Protein AF-A0A7S2HVQ2-F1 (afdb_monomer)

Radius of gyration: 24.19 Å; Cα contacts (8 Å, |Δi|>4): 96; chains: 1; bounding box: 42×34×80 Å

Solvent-accessible surface area (backbone atoms only — not comparable to full-atom values): 7844 Å² total; per-residue (Å²): 136,76,71,65,57,38,35,75,54,18,58,57,19,30,43,72,39,83,90,78,50,42,75,41,80,79,31,98,73,52,48,56,69,69,35,4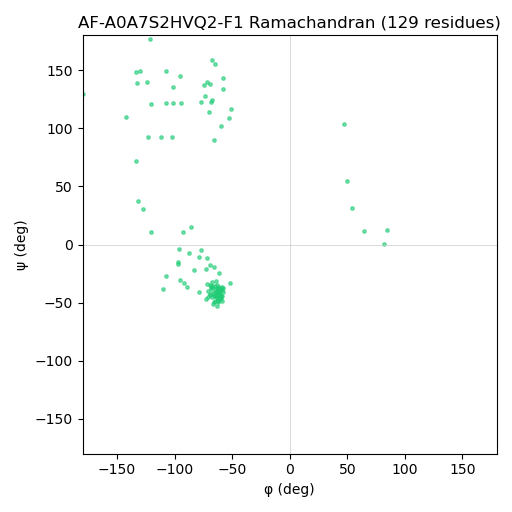7,53,50,24,31,71,68,37,94,78,67,82,55,78,92,72,54,76,74,52,46,58,43,38,52,51,49,50,48,64,31,35,66,79,44,86,63,41,72,73,78,84,86,74,77,94,69,94,67,91,68,88,81,53,67,65,59,55,34,50,53,51,53,49,52,53,50,52,51,54,50,49,54,49,52,52,51,52,52,51,52,52,53,51,52,54,52,50,53,53,53,48,67,74,76,107

Mean predicted aligned error: 10.67 Å

Nearest PDB structures (foldseek):
  1fxr-assembly1_B  TM=9.123E-01  e=2.300E-03  Desulfocurvibacter africanus
  1dax-assembly1_A  TM=8.548E-01  e=2.030E-03  Desulfocurvibacter africanus
  1dfd-assembly1_A  TM=8.437E-01  e=2.773E-03  Desulfocurvibacter africanus

Sequence (131 aa):
VACRYCFDAAPKAFCIDIDSGRARVYAQWGNSEEDLDWAATACPVDCIHWVSREELQLLEHVTAVYSFDNNGQMPMSMFAGFASTGVLNPFELAMDFKTALHNRKKLRKHEAESRMMQLLNRFEARIAEIF

Organism: NCBI:txid1333877

Foldseek 3Di:
DLDCVLCVLQVQQWDQDPVVSHIDGPDNPRDDPVSNVVSQVPPPVNPDDDDDPVLVVLLCVQCCVQCPVPVGAGDDDPDDDDDDPDRDDSNVSSVVVVVVVVVVVVVVVVVVVVVVVVVVVVVVVVVVVVD

Structure (mmCIF, N/CA/C/O backbone):
data_AF-A0A7S2HVQ2-F1
#
_entry.id   AF-A0A7S2HVQ2-F1
#
loop_
_atom_site.group_PDB
_atom_site.id
_atom_site.type_symbol
_atom_site.label_atom_id
_atom_site.label_alt_id
_atom_site.label_comp_id
_atom_site.label_asym_id
_atom_site.label_entity_id
_atom_site.label_seq_id
_atom_site.pdbx_PDB_ins_code
_atom_site.Cartn_x
_atom_site.Cartn_y
_atom_site.Cartn_z
_atom_site.occupancy
_atom_site.B_iso_or_equiv
_atom_site.auth_seq_id
_atom_site.auth_comp_id
_atom_site.aut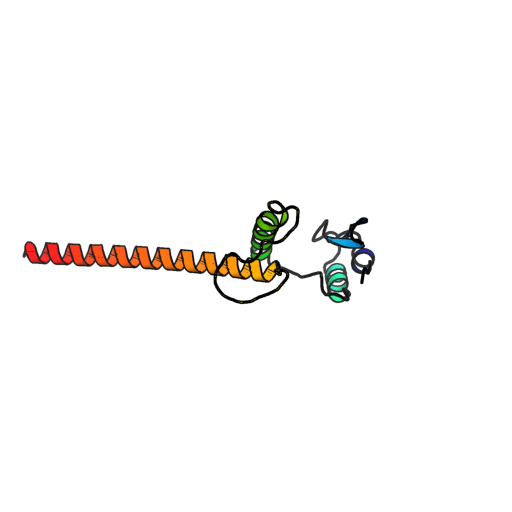h_asym_id
_atom_site.auth_atom_id
_atom_site.pdbx_PDB_model_num
ATOM 1 N N . VAL A 1 1 ? 6.690 12.909 -16.397 1.00 56.38 1 VAL A N 1
ATOM 2 C CA . VAL A 1 1 ? 7.702 12.123 -17.140 1.00 56.38 1 VAL A CA 1
ATOM 3 C C . VAL A 1 1 ? 7.172 10.706 -17.268 1.00 56.38 1 VAL A C 1
ATOM 5 O O . VAL A 1 1 ? 6.888 10.110 -16.241 1.00 56.38 1 VAL A O 1
ATOM 8 N N . ALA A 1 2 ? 6.956 10.205 -18.485 1.00 61.47 2 ALA A N 1
ATOM 9 C CA . ALA A 1 2 ? 6.588 8.808 -18.723 1.00 61.47 2 ALA A CA 1
ATOM 10 C C . ALA A 1 2 ? 7.841 8.071 -19.214 1.00 61.47 2 ALA A C 1
ATOM 12 O O . ALA A 1 2 ? 8.176 8.127 -20.395 1.00 61.47 2 ALA A O 1
ATOM 13 N N . CYS A 1 3 ? 8.594 7.470 -18.294 1.00 72.50 3 CYS A N 1
ATOM 14 C CA . CYS A 1 3 ? 9.773 6.674 -18.624 1.00 72.50 3 CYS A CA 1
ATOM 15 C C . CYS A 1 3 ? 9.416 5.183 -18.562 1.00 72.50 3 CYS A C 1
ATOM 17 O O . CYS A 1 3 ? 8.768 4.732 -17.620 1.00 72.50 3 CYS A 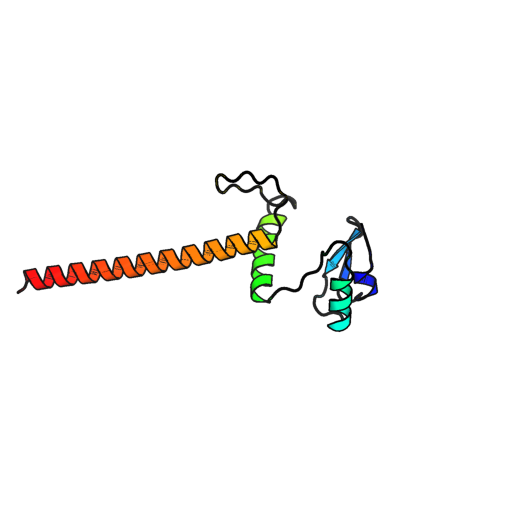O 1
ATOM 19 N N . ARG A 1 4 ? 9.852 4.405 -19.555 1.00 84.44 4 ARG A N 1
ATOM 20 C CA . ARG A 1 4 ? 9.576 2.959 -19.659 1.00 84.44 4 ARG A CA 1
ATOM 21 C C . ARG A 1 4 ? 10.669 2.095 -19.023 1.00 84.44 4 ARG A C 1
ATOM 23 O O . ARG A 1 4 ? 10.670 0.885 -19.182 1.00 84.44 4 ARG A O 1
ATOM 30 N N . TYR A 1 5 ? 11.578 2.715 -18.279 1.00 88.31 5 TYR A N 1
ATOM 31 C CA . TYR A 1 5 ? 12.810 2.078 -17.829 1.00 88.31 5 TYR A CA 1
ATOM 32 C C . TYR A 1 5 ? 12.580 0.884 -16.891 1.00 88.31 5 TYR A C 1
ATOM 34 O O . TYR A 1 5 ? 13.278 -0.117 -16.985 1.00 88.31 5 TYR A O 1
ATOM 42 N N . CYS A 1 6 ? 11.553 0.936 -16.038 1.00 89.62 6 CYS A N 1
ATOM 43 C CA . CYS A 1 6 ? 11.171 -0.205 -15.202 1.00 89.62 6 CYS A CA 1
ATOM 44 C C . CYS A 1 6 ? 10.684 -1.415 -16.020 1.00 89.62 6 CYS A C 1
ATOM 46 O O . CYS A 1 6 ? 10.924 -2.549 -15.620 1.00 89.62 6 CYS A O 1
ATOM 48 N N . PHE A 1 7 ? 10.060 -1.192 -17.183 1.00 90.50 7 PHE A N 1
ATOM 49 C CA . PHE A 1 7 ? 9.719 -2.268 -18.116 1.00 90.50 7 PHE A CA 1
ATOM 50 C C . PHE A 1 7 ? 10.968 -2.840 -18.792 1.00 90.50 7 PHE A C 1
ATOM 52 O O . PHE A 1 7 ? 11.069 -4.050 -18.943 1.00 90.50 7 PHE A O 1
ATOM 59 N N . ASP A 1 8 ? 11.924 -1.990 -19.168 1.00 90.44 8 ASP A N 1
ATOM 60 C CA . ASP A 1 8 ? 13.164 -2.444 -19.808 1.00 90.44 8 ASP A CA 1
ATOM 61 C C . ASP A 1 8 ? 14.049 -3.245 -18.834 1.00 90.44 8 ASP A C 1
ATOM 63 O O . ASP A 1 8 ? 14.660 -4.234 -19.232 1.00 90.44 8 ASP A O 1
ATOM 67 N N . ALA A 1 9 ? 14.079 -2.850 -17.556 1.00 91.88 9 ALA A N 1
ATOM 68 C CA . ALA A 1 9 ? 14.799 -3.552 -16.495 1.00 91.88 9 ALA A CA 1
ATOM 69 C C . ALA A 1 9 ? 14.123 -4.874 -16.089 1.00 91.88 9 ALA A C 1
ATOM 71 O O . ALA A 1 9 ? 14.783 -5.905 -16.001 1.00 91.88 9 ALA A O 1
ATOM 72 N N . ALA A 1 10 ? 12.804 -4.866 -15.871 1.00 93.75 10 ALA A N 1
ATOM 73 C CA . ALA A 1 10 ? 12.058 -6.025 -15.382 1.00 93.75 10 ALA A CA 1
ATOM 74 C C . ALA A 1 10 ? 10.765 -6.264 -16.197 1.00 93.75 10 ALA A C 1
ATOM 76 O O . ALA A 1 10 ? 9.646 -6.066 -15.702 1.00 93.75 10 ALA A O 1
ATOM 77 N N . PRO A 1 11 ? 10.884 -6.734 -17.456 1.00 91.62 11 PRO A N 1
ATOM 78 C CA . PRO A 1 11 ? 9.751 -6.859 -18.380 1.00 91.62 11 PRO A CA 1
ATOM 79 C C . PRO A 1 11 ? 8.747 -7.944 -17.985 1.00 91.62 11 PRO A C 1
ATOM 81 O O . PRO A 1 11 ? 7.622 -7.946 -18.480 1.00 91.62 11 PRO A O 1
ATOM 84 N N . LYS A 1 12 ? 9.136 -8.886 -17.114 1.00 93.81 12 LYS A N 1
ATOM 85 C CA . LYS A 1 12 ? 8.230 -9.921 -16.604 1.00 93.81 12 LYS A CA 1
ATOM 86 C C . LYS A 1 12 ? 7.456 -9.469 -15.365 1.00 93.81 12 LYS A C 1
ATOM 88 O O . LYS A 1 12 ? 6.603 -10.217 -14.897 1.00 93.81 12 LYS A O 1
ATOM 93 N N . ALA A 1 13 ? 7.772 -8.304 -14.803 1.00 92.12 13 ALA A N 1
ATOM 94 C CA . ALA A 1 13 ? 7.114 -7.782 -13.610 1.00 92.12 13 ALA A CA 1
ATOM 95 C C . ALA A 1 13 ? 6.239 -6.560 -13.901 1.00 92.12 13 ALA A C 1
ATOM 97 O O . ALA A 1 13 ? 5.137 -6.429 -13.352 1.00 92.12 13 ALA A O 1
ATOM 98 N N . PHE A 1 14 ? 6.703 -5.691 -14.801 1.00 91.31 14 PHE A N 1
ATOM 99 C CA . PHE A 1 14 ? 6.021 -4.455 -15.166 1.00 91.31 14 PHE A CA 1
ATOM 100 C C . PHE A 1 14 ? 5.397 -4.544 -16.558 1.00 91.31 14 PHE A C 1
ATOM 102 O O . PHE A 1 14 ? 5.909 -5.212 -17.450 1.00 91.31 14 PHE A O 1
ATOM 109 N N . CYS A 1 15 ? 4.293 -3.833 -16.763 1.00 90.31 15 CYS A N 1
ATOM 110 C CA . CYS A 1 15 ? 3.716 -3.550 -18.072 1.00 90.31 15 CYS A CA 1
ATOM 111 C C . CYS A 1 15 ? 3.433 -2.048 -18.186 1.00 90.31 15 CYS A C 1
ATOM 113 O O . CYS A 1 15 ? 3.177 -1.379 -17.186 1.00 90.31 1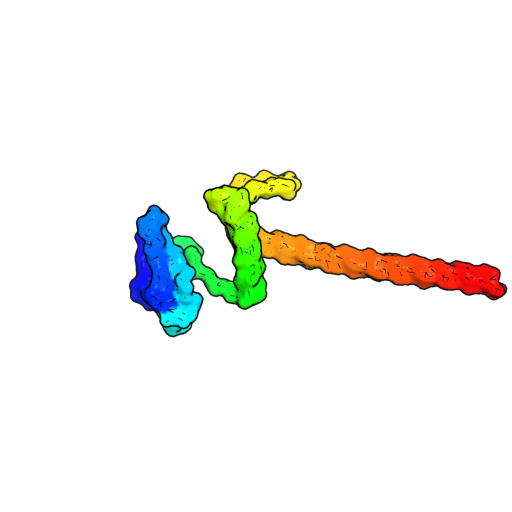5 CYS A O 1
ATOM 115 N N . ILE A 1 16 ? 3.510 -1.490 -19.395 1.00 87.62 16 ILE A N 1
ATOM 116 C CA . ILE A 1 16 ? 3.183 -0.078 -19.625 1.00 87.62 16 ILE A CA 1
ATOM 117 C C . ILE A 1 16 ? 1.726 0.016 -20.059 1.00 87.62 16 ILE A C 1
ATOM 119 O O . ILE A 1 16 ? 1.334 -0.567 -21.068 1.00 87.62 16 ILE A O 1
ATOM 123 N N . ASP A 1 17 ? 0.944 0.765 -19.294 1.00 85.31 17 ASP A N 1
ATOM 124 C CA . ASP A 1 17 ? -0.424 1.124 -19.632 1.00 85.31 17 ASP A CA 1
ATOM 125 C C . ASP A 1 17 ? -0.415 2.081 -20.833 1.00 85.31 17 ASP A C 1
ATOM 127 O O . ASP A 1 17 ? 0.235 3.128 -20.797 1.00 85.31 17 ASP A O 1
ATOM 131 N N . ILE A 1 18 ? -1.098 1.700 -21.912 1.00 82.31 18 ILE A N 1
ATOM 132 C CA . ILE A 1 18 ? -1.065 2.425 -23.190 1.00 82.31 18 ILE A CA 1
ATOM 133 C C . ILE A 1 18 ? -1.774 3.777 -23.061 1.00 82.31 18 ILE A C 1
ATOM 135 O O . ILE A 1 18 ? -1.317 4.758 -23.646 1.00 82.31 18 ILE A O 1
ATOM 139 N N . ASP A 1 19 ? -2.833 3.845 -22.252 1.00 80.88 19 ASP A N 1
ATOM 140 C CA . ASP A 1 19 ? -3.667 5.042 -22.126 1.00 80.88 19 ASP A CA 1
ATOM 141 C C . ASP A 1 19 ? -3.009 6.101 -21.236 1.00 80.88 19 ASP A C 1
ATOM 143 O O . ASP A 1 19 ? -3.045 7.296 -21.527 1.00 80.88 19 ASP A O 1
ATOM 147 N N . SER A 1 20 ? -2.383 5.667 -20.139 1.00 77.06 20 SER A N 1
ATOM 148 C CA . SER A 1 20 ? -1.758 6.574 -19.171 1.00 77.06 20 SER A CA 1
ATOM 149 C C . SER A 1 20 ? -0.250 6.749 -19.374 1.00 77.06 20 SER A C 1
ATOM 151 O O . SER A 1 20 ? 0.346 7.660 -18.794 1.00 77.06 20 SER A O 1
ATOM 153 N N . GLY A 1 21 ? 0.387 5.877 -20.163 1.00 78.44 21 GLY A N 1
ATOM 154 C CA . GLY A 1 21 ? 1.841 5.811 -20.323 1.00 78.44 21 GLY A CA 1
ATOM 155 C C . GLY A 1 21 ? 2.586 5.429 -19.038 1.00 78.44 21 GLY A C 1
ATOM 156 O O . GLY A 1 21 ? 3.805 5.599 -18.966 1.00 78.44 21 GLY A O 1
ATOM 157 N N . ARG A 1 22 ? 1.871 4.963 -18.004 1.00 78.81 22 ARG A N 1
ATOM 158 C CA . ARG A 1 22 ? 2.431 4.624 -16.690 1.00 78.81 22 ARG A CA 1
ATOM 159 C C . ARG A 1 22 ? 2.737 3.139 -16.602 1.00 78.81 22 ARG A C 1
ATOM 161 O O . ARG A 1 22 ? 2.005 2.306 -17.128 1.00 78.81 22 ARG A O 1
ATOM 168 N N . ALA A 1 23 ? 3.806 2.808 -15.890 1.00 84.62 23 ALA A N 1
ATOM 169 C CA . ALA A 1 23 ? 4.092 1.426 -15.556 1.00 84.62 23 ALA A CA 1
ATOM 170 C C . ALA A 1 23 ? 3.112 0.909 -14.497 1.00 84.62 23 ALA A C 1
ATOM 172 O O . ALA A 1 23 ? 2.784 1.613 -13.541 1.00 84.62 23 ALA A O 1
ATOM 173 N N . ARG A 1 24 ? 2.667 -0.331 -14.667 1.00 85.25 24 ARG A N 1
ATOM 174 C CA . ARG A 1 24 ? 1.866 -1.091 -13.710 1.00 85.25 24 ARG A CA 1
ATOM 175 C C . ARG A 1 24 ? 2.586 -2.391 -13.399 1.00 85.25 24 ARG A C 1
ATOM 177 O O . ARG A 1 24 ? 3.146 -3.023 -14.291 1.00 85.25 24 ARG A O 1
ATOM 184 N N . VAL A 1 25 ? 2.558 -2.788 -12.134 1.00 87.75 25 VAL A N 1
ATOM 185 C CA . VAL A 1 25 ? 3.021 -4.115 -11.726 1.00 87.75 25 VAL A CA 1
ATOM 186 C C . VAL A 1 25 ? 1.934 -5.116 -12.098 1.00 87.75 25 VAL A C 1
ATOM 188 O O . VAL A 1 25 ? 0.798 -4.972 -11.649 1.00 87.75 25 VAL A O 1
ATOM 191 N N . TYR A 1 26 ? 2.267 -6.117 -12.911 1.00 86.25 26 TYR A N 1
ATOM 192 C CA . TYR A 1 26 ? 1.348 -7.211 -13.246 1.00 86.25 26 TYR A CA 1
ATOM 193 C C . TYR A 1 26 ? 1.750 -8.531 -12.572 1.00 86.25 26 TYR A C 1
ATOM 195 O O . TYR A 1 26 ? 0.888 -9.362 -12.292 1.00 86.25 26 TYR A O 1
ATOM 203 N N . ALA A 1 27 ? 3.042 -8.716 -12.280 1.00 89.31 27 ALA A N 1
ATOM 204 C CA . ALA A 1 27 ? 3.569 -9.867 -11.553 1.00 89.31 27 ALA A CA 1
ATOM 205 C C . ALA A 1 27 ? 4.696 -9.421 -10.609 1.00 89.31 27 ALA A C 1
ATOM 207 O O . ALA A 1 27 ? 5.785 -9.077 -11.050 1.00 89.31 27 ALA A O 1
ATOM 208 N N . GLN A 1 28 ? 4.450 -9.443 -9.296 1.00 85.25 28 GLN A N 1
ATOM 209 C CA . GLN A 1 28 ? 5.366 -8.867 -8.293 1.00 85.25 28 GLN A CA 1
ATOM 210 C C . GLN A 1 28 ? 6.761 -9.522 -8.253 1.00 85.25 28 GLN A C 1
ATOM 212 O O . GLN A 1 28 ? 7.718 -8.879 -7.850 1.00 85.25 28 GLN A O 1
ATOM 217 N N . TRP A 1 29 ? 6.883 -10.774 -8.701 1.00 89.62 29 TRP A N 1
ATOM 218 C CA . TRP A 1 29 ? 8.125 -11.559 -8.673 1.00 89.62 29 TRP A CA 1
ATOM 219 C C . TRP A 1 29 ? 8.413 -12.228 -10.025 1.00 89.62 29 TRP A C 1
ATOM 221 O O . TRP A 1 29 ? 8.836 -13.379 -10.098 1.00 89.62 29 TRP A O 1
ATOM 231 N N . GLY A 1 30 ? 8.112 -11.538 -11.129 1.00 89.75 30 GLY A N 1
ATOM 232 C CA . GLY A 1 30 ? 8.352 -12.069 -12.477 1.00 89.75 30 GLY A CA 1
ATOM 233 C C . GLY A 1 30 ? 9.831 -12.104 -12.897 1.00 89.75 30 GLY A C 1
ATOM 234 O O . GLY A 1 30 ? 10.196 -12.869 -13.793 1.00 89.75 30 GLY A O 1
ATOM 235 N N . ASN A 1 31 ? 10.673 -11.294 -12.253 1.00 94.06 31 ASN A N 1
ATOM 236 C CA . ASN A 1 31 ? 12.108 -11.123 -12.504 1.00 94.06 31 ASN A CA 1
ATOM 237 C C . ASN A 1 31 ? 12.934 -11.440 -11.240 1.00 94.06 31 ASN A C 1
ATOM 239 O O . ASN A 1 31 ? 12.360 -11.747 -10.195 1.00 94.06 31 ASN A O 1
ATOM 243 N N . SER A 1 32 ? 14.269 -11.394 -11.340 1.00 94.88 32 SER A N 1
ATOM 244 C CA . SER A 1 32 ? 15.146 -11.488 -10.165 1.00 94.88 32 SER A CA 1
ATOM 245 C C . SER A 1 32 ? 14.945 -10.279 -9.245 1.00 94.88 32 SER A C 1
ATOM 247 O O . SER A 1 32 ? 14.531 -9.210 -9.689 1.00 94.88 32 SER A O 1
ATOM 249 N N . GLU A 1 33 ? 15.253 -10.438 -7.960 1.00 93.50 33 GLU A N 1
ATOM 250 C CA . GLU A 1 33 ? 15.191 -9.339 -6.988 1.00 93.50 33 GLU A CA 1
ATOM 251 C C . GLU A 1 33 ? 16.117 -8.178 -7.385 1.00 93.50 33 GLU A C 1
ATOM 253 O O . GLU A 1 33 ? 15.711 -7.023 -7.320 1.00 93.50 33 GLU A O 1
ATOM 258 N N . GLU A 1 34 ? 17.303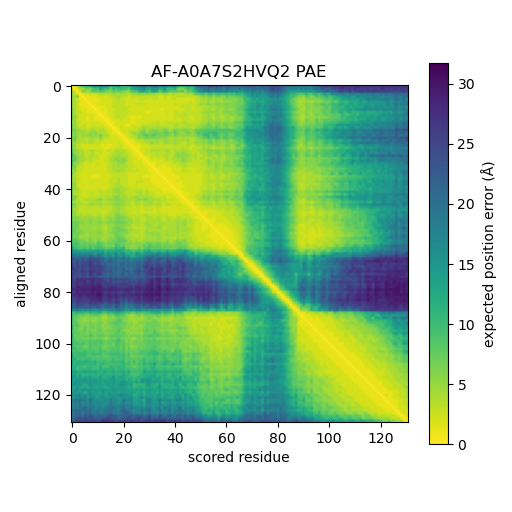 -8.487 -7.922 1.00 94.50 34 GLU A N 1
ATOM 259 C CA . GLU A 1 34 ? 18.260 -7.493 -8.427 1.00 94.50 34 GLU A CA 1
ATOM 260 C C . GLU A 1 34 ? 17.668 -6.628 -9.557 1.00 94.50 34 GLU A C 1
ATOM 262 O O . GLU A 1 34 ? 17.813 -5.403 -9.542 1.00 94.50 34 GLU A O 1
ATOM 267 N N . ASP A 1 35 ? 16.959 -7.241 -10.514 1.00 93.62 35 ASP A N 1
ATOM 268 C CA . ASP A 1 35 ? 16.294 -6.515 -11.605 1.00 93.62 35 ASP A CA 1
ATOM 269 C C . ASP A 1 35 ? 15.171 -5.610 -11.065 1.00 93.62 35 ASP A C 1
ATOM 271 O O . ASP A 1 35 ? 14.953 -4.503 -11.567 1.00 93.62 35 ASP A O 1
ATOM 275 N N . LEU A 1 36 ? 14.438 -6.085 -10.051 1.00 92.88 36 LEU A N 1
ATOM 276 C CA . LEU A 1 36 ? 13.338 -5.350 -9.423 1.00 92.88 36 LEU A CA 1
ATOM 277 C C . LEU A 1 36 ? 13.850 -4.146 -8.624 1.00 92.88 36 LEU A C 1
ATOM 279 O O . LEU A 1 36 ? 13.299 -3.053 -8.761 1.00 92.88 36 LEU A O 1
ATOM 283 N N . ASP A 1 37 ? 14.925 -4.315 -7.857 1.00 92.88 37 ASP A N 1
ATOM 284 C CA . ASP A 1 37 ? 15.579 -3.233 -7.115 1.00 92.88 37 ASP A CA 1
ATOM 285 C C . ASP A 1 37 ? 16.154 -2.169 -8.049 1.00 92.88 37 ASP A C 1
ATOM 287 O O . ASP A 1 37 ? 16.015 -0.962 -7.803 1.00 92.88 37 ASP A O 1
ATOM 291 N N . TRP A 1 38 ? 16.749 -2.604 -9.163 1.00 92.44 38 TRP A N 1
ATOM 292 C CA . TRP A 1 38 ? 17.212 -1.696 -10.205 1.00 92.44 38 TRP A CA 1
ATOM 293 C C . TRP A 1 38 ? 16.047 -0.918 -10.823 1.00 92.44 38 TRP A C 1
ATOM 295 O O . TRP A 1 38 ? 16.111 0.308 -10.941 1.00 92.44 38 TRP A O 1
ATOM 305 N N . ALA A 1 39 ? 14.954 -1.606 -11.166 1.00 91.50 39 ALA A N 1
ATOM 306 C CA . ALA A 1 39 ? 13.753 -0.981 -11.712 1.00 91.50 39 ALA A CA 1
ATOM 307 C C . ALA A 1 39 ? 13.130 0.036 -10.741 1.00 91.50 39 ALA A C 1
ATOM 309 O O . ALA A 1 39 ? 12.678 1.097 -11.185 1.00 91.50 39 ALA A O 1
ATOM 310 N N . ALA A 1 40 ? 13.125 -0.265 -9.439 1.00 90.75 40 ALA A N 1
ATOM 311 C CA . ALA A 1 40 ? 12.617 0.626 -8.402 1.00 90.75 40 ALA A CA 1
ATOM 312 C C . ALA A 1 40 ? 13.487 1.884 -8.267 1.00 90.75 40 ALA A C 1
ATOM 314 O O . ALA A 1 40 ? 12.986 3.002 -8.387 1.00 90.75 40 ALA A O 1
ATOM 315 N N . THR A 1 41 ? 14.801 1.706 -8.121 1.00 91.12 41 THR A N 1
ATOM 316 C CA . THR A 1 41 ? 15.754 2.808 -7.901 1.00 91.12 41 THR A CA 1
ATOM 317 C C . THR A 1 41 ? 15.891 3.715 -9.124 1.00 91.12 41 THR A C 1
ATOM 319 O O . THR A 1 41 ? 16.102 4.921 -9.000 1.00 91.12 41 THR A O 1
ATOM 322 N N . ALA A 1 42 ? 15.750 3.161 -10.327 1.00 89.44 42 ALA A N 1
ATOM 323 C CA . ALA A 1 42 ? 15.865 3.924 -11.563 1.00 89.44 42 ALA A CA 1
ATOM 324 C C . ALA A 1 42 ? 14.621 4.772 -11.890 1.00 89.44 42 ALA A C 1
ATOM 326 O O . ALA A 1 42 ? 14.626 5.510 -12.881 1.00 89.44 42 ALA A O 1
ATOM 327 N N . CYS A 1 43 ? 13.544 4.680 -11.102 1.00 87.62 43 CYS A N 1
ATOM 328 C CA . CYS A 1 43 ? 12.330 5.447 -11.344 1.00 87.62 43 CYS A CA 1
ATOM 329 C C . CYS A 1 43 ? 12.559 6.948 -11.044 1.00 87.62 43 CYS A C 1
ATOM 331 O O . CYS A 1 43 ? 12.707 7.329 -9.886 1.00 87.62 43 CYS A O 1
ATOM 333 N N . PRO A 1 44 ? 12.503 7.853 -12.042 1.00 85.69 44 PRO A N 1
ATOM 334 C CA . PRO A 1 44 ? 12.813 9.276 -11.861 1.00 85.69 44 PRO A CA 1
ATOM 335 C C . PRO A 1 44 ? 11.750 10.045 -11.065 1.00 85.69 44 PRO A C 1
ATOM 337 O O . PRO A 1 44 ? 11.948 11.208 -10.725 1.00 85.69 44 PRO A O 1
ATOM 340 N N . VAL A 1 45 ? 10.592 9.427 -10.847 1.00 85.06 45 VAL A N 1
ATOM 341 C CA . VAL A 1 45 ? 9.444 9.986 -10.124 1.00 85.06 45 VAL A CA 1
ATOM 342 C C . VAL A 1 45 ? 9.079 9.137 -8.904 1.00 85.06 45 VAL A C 1
ATOM 344 O O . VAL A 1 45 ? 8.007 9.342 -8.347 1.00 85.06 45 VAL A O 1
ATOM 347 N N . ASP A 1 46 ? 9.943 8.181 -8.536 1.00 85.38 46 ASP A N 1
ATOM 348 C CA . ASP A 1 46 ? 9.823 7.348 -7.333 1.00 85.38 46 ASP A CA 1
ATOM 349 C C . ASP A 1 46 ? 8.429 6.711 -7.162 1.00 85.38 46 ASP A C 1
ATOM 351 O O . ASP A 1 46 ? 7.728 6.935 -6.185 1.00 85.38 46 ASP A O 1
ATOM 355 N N . CYS A 1 47 ? 7.963 5.986 -8.186 1.00 81.50 47 CYS A N 1
ATOM 356 C CA . CYS A 1 47 ? 6.612 5.400 -8.213 1.00 81.50 47 CYS A CA 1
ATOM 357 C C . CYS A 1 47 ? 6.544 3.933 -7.755 1.00 81.50 47 CYS A C 1
ATOM 359 O O . CYS A 1 47 ? 5.458 3.351 -7.763 1.00 81.50 47 CYS A O 1
ATOM 361 N N . ILE A 1 48 ? 7.678 3.298 -7.453 1.00 87.31 48 ILE A N 1
ATOM 362 C CA . ILE A 1 48 ? 7.771 1.861 -7.170 1.00 87.31 48 ILE A CA 1
ATOM 363 C C . ILE A 1 48 ? 8.332 1.708 -5.762 1.00 87.31 48 ILE A C 1
ATOM 365 O O . ILE A 1 48 ? 9.442 2.153 -5.491 1.00 87.31 48 ILE A O 1
ATOM 369 N N . HIS A 1 49 ? 7.577 1.058 -4.878 1.00 88.00 49 HIS A N 1
ATOM 370 C CA . HIS A 1 49 ? 7.961 0.897 -3.480 1.00 88.00 49 HIS A CA 1
ATOM 371 C C . HIS A 1 49 ? 7.781 -0.549 -3.028 1.00 88.00 49 HIS A C 1
ATOM 373 O O . HIS A 1 49 ? 6.767 -1.184 -3.328 1.00 88.00 49 HIS A O 1
ATOM 379 N N . TRP A 1 50 ? 8.747 -1.040 -2.257 1.00 90.00 50 TRP A N 1
ATOM 380 C CA . TRP A 1 50 ? 8.620 -2.287 -1.517 1.00 90.00 50 TRP A CA 1
ATOM 381 C C . TRP A 1 50 ? 7.703 -2.097 -0.311 1.00 90.00 50 TRP A C 1
ATOM 383 O O . TRP A 1 50 ? 7.796 -1.100 0.405 1.00 90.00 50 TRP A O 1
ATOM 393 N N . VAL A 1 51 ? 6.826 -3.069 -0.077 1.00 89.56 51 VAL A N 1
ATOM 394 C CA . VAL A 1 51 ? 5.887 -3.074 1.051 1.00 89.56 51 VAL A CA 1
ATOM 395 C C . VAL A 1 51 ? 5.905 -4.434 1.730 1.00 89.56 51 VAL A C 1
ATOM 397 O O . VAL A 1 51 ? 6.117 -5.460 1.080 1.00 89.56 51 VAL A O 1
ATOM 400 N N . SER A 1 52 ? 5.667 -4.458 3.041 1.00 89.88 52 SER A N 1
ATOM 401 C CA . SER A 1 52 ? 5.482 -5.728 3.746 1.00 89.88 52 SER A CA 1
ATOM 402 C C . SER A 1 52 ? 4.183 -6.412 3.309 1.00 89.88 52 SER A C 1
ATOM 404 O O . SER A 1 52 ? 3.243 -5.778 2.821 1.00 89.88 52 SER A O 1
ATOM 406 N N . ARG A 1 53 ? 4.096 -7.729 3.513 1.00 86.69 53 ARG A N 1
ATOM 407 C CA . ARG A 1 53 ? 2.902 -8.505 3.151 1.00 86.69 53 ARG A CA 1
ATOM 408 C C . ARG A 1 53 ? 1.661 -8.039 3.917 1.00 86.69 53 ARG A C 1
ATOM 410 O O . ARG A 1 53 ? 0.564 -8.034 3.360 1.00 86.69 53 ARG A O 1
ATOM 417 N N . GLU A 1 54 ? 1.825 -7.655 5.178 1.00 86.31 54 GLU A N 1
ATOM 418 C CA . GLU A 1 54 ? 0.748 -7.135 6.020 1.00 86.31 54 GLU A CA 1
ATOM 419 C C . GLU A 1 54 ? 0.263 -5.763 5.533 1.00 86.31 54 GLU A C 1
ATOM 421 O O . GLU A 1 54 ? -0.936 -5.483 5.555 1.00 86.31 54 GLU A O 1
ATOM 426 N N . GLU A 1 55 ? 1.181 -4.908 5.075 1.00 88.00 55 GLU A N 1
ATOM 427 C CA . GLU A 1 55 ? 0.849 -3.600 4.503 1.00 88.00 55 GLU A CA 1
ATOM 428 C C . GLU A 1 55 ? 0.209 -3.721 3.125 1.00 88.00 55 GLU A C 1
ATOM 430 O O . GLU A 1 55 ? -0.699 -2.950 2.824 1.00 88.00 55 GLU A O 1
ATOM 435 N N . LEU A 1 56 ? 0.608 -4.710 2.320 1.00 87.50 56 LEU A N 1
ATOM 436 C CA . LEU A 1 56 ? 0.028 -4.945 1.000 1.00 87.50 56 LEU A CA 1
ATOM 437 C C . LEU A 1 56 ? -1.482 -5.207 1.085 1.00 87.50 56 LEU A C 1
ATOM 439 O O . LEU A 1 56 ? -2.250 -4.548 0.394 1.00 87.50 56 LEU A O 1
ATOM 443 N N . GLN A 1 57 ? -1.919 -6.094 1.984 1.00 87.56 57 GLN A N 1
ATOM 444 C CA . GLN A 1 57 ? -3.350 -6.382 2.184 1.00 87.56 57 GLN A CA 1
ATOM 445 C C . GLN A 1 57 ? -4.142 -5.133 2.581 1.00 87.56 57 GLN A C 1
ATOM 447 O O . GLN A 1 57 ? -5.296 -4.947 2.191 1.00 87.56 57 GLN A O 1
ATOM 452 N N . LEU A 1 58 ? -3.519 -4.276 3.387 1.00 86.75 58 LEU A N 1
ATOM 453 C CA . LEU A 1 58 ? -4.124 -3.038 3.836 1.00 86.75 58 LEU A CA 1
ATOM 454 C C . LEU A 1 58 ? -4.227 -2.018 2.699 1.00 86.75 58 LEU A C 1
ATOM 456 O O . LEU A 1 58 ? -5.279 -1.406 2.530 1.00 86.75 58 LEU A O 1
ATOM 460 N N . LEU A 1 59 ? -3.156 -1.854 1.925 1.00 86.88 59 LEU A N 1
ATOM 461 C CA . LEU A 1 59 ? -3.114 -0.979 0.757 1.00 86.88 59 LEU A CA 1
ATOM 462 C C . LEU A 1 59 ? -4.123 -1.431 -0.297 1.00 86.88 59 LEU A C 1
ATOM 464 O O . LEU A 1 59 ? -4.884 -0.604 -0.775 1.00 86.88 59 LEU A O 1
ATOM 468 N N . GLU A 1 60 ? -4.218 -2.728 -0.591 1.00 84.88 60 GLU A N 1
ATOM 469 C CA . GLU A 1 60 ? -5.238 -3.273 -1.494 1.00 84.88 60 GLU A CA 1
ATOM 470 C C . GLU A 1 60 ? -6.653 -2.970 -0.997 1.00 84.88 60 GLU A C 1
ATOM 472 O O . GLU A 1 60 ? -7.494 -2.534 -1.779 1.00 84.88 60 GLU A O 1
ATOM 477 N N . HIS A 1 61 ? -6.918 -3.141 0.303 1.00 83.69 61 HIS A N 1
ATOM 478 C CA . HIS A 1 61 ? -8.222 -2.827 0.886 1.00 83.69 61 HIS A CA 1
ATOM 479 C C . HIS A 1 61 ? -8.560 -1.338 0.761 1.00 83.69 61 HIS A C 1
ATOM 481 O O . HIS A 1 61 ? -9.636 -0.978 0.290 1.00 83.69 61 HIS A O 1
ATOM 487 N N . VAL A 1 62 ? -7.628 -0.472 1.153 1.00 81.31 62 VAL A N 1
ATOM 488 C CA . VAL A 1 62 ? -7.776 0.984 1.110 1.00 81.31 62 VAL A CA 1
ATOM 489 C C . VAL A 1 62 ? -7.940 1.453 -0.335 1.00 81.31 62 VAL A C 1
ATOM 491 O O . VAL A 1 62 ? -8.922 2.109 -0.670 1.00 81.31 62 VAL A O 1
ATOM 494 N N . THR A 1 63 ? -7.037 1.062 -1.228 1.00 75.88 63 THR A N 1
ATOM 495 C CA . THR A 1 63 ? -7.099 1.424 -2.644 1.00 75.88 63 THR A CA 1
ATOM 496 C C . THR A 1 63 ? -8.353 0.868 -3.314 1.00 75.88 63 THR A C 1
ATOM 498 O O . THR A 1 63 ? -8.936 1.588 -4.117 1.00 75.88 63 THR A O 1
ATOM 501 N N . ALA A 1 64 ? -8.827 -0.337 -2.981 1.00 73.88 64 ALA A N 1
ATOM 502 C CA . ALA A 1 64 ? -10.074 -0.868 -3.534 1.00 73.88 64 ALA A CA 1
ATOM 503 C C . ALA A 1 64 ? -11.295 -0.050 -3.088 1.00 73.88 64 ALA A C 1
ATOM 505 O O . ALA A 1 64 ? -12.076 0.388 -3.932 1.00 73.88 64 ALA A O 1
ATOM 506 N N . VAL A 1 65 ? -11.422 0.220 -1.786 1.00 66.75 65 VAL A N 1
ATOM 507 C CA . VAL A 1 65 ? -12.521 1.032 -1.233 1.00 66.75 65 VAL A CA 1
ATOM 508 C C . VAL A 1 65 ? -12.544 2.430 -1.861 1.00 66.75 65 VAL A C 1
ATOM 510 O O . VAL A 1 65 ? -13.607 2.968 -2.148 1.00 66.75 65 VAL A O 1
ATOM 513 N N . TYR A 1 66 ? -11.377 3.015 -2.132 1.00 59.34 66 TYR A N 1
ATOM 514 C CA . TYR A 1 66 ? -11.284 4.396 -2.603 1.00 59.34 66 TYR A CA 1
ATOM 515 C C . TYR A 1 66 ? -11.148 4.572 -4.122 1.00 59.34 66 TYR A C 1
ATOM 517 O O . TYR A 1 66 ? -11.413 5.663 -4.619 1.00 59.34 66 TYR A O 1
ATOM 525 N N . SER A 1 67 ? -10.788 3.526 -4.873 1.00 53.28 67 SER A N 1
ATOM 526 C CA . SER A 1 67 ? -10.670 3.583 -6.341 1.00 53.28 67 SER A CA 1
ATOM 527 C C . SER A 1 67 ? -11.928 3.099 -7.066 1.00 53.28 67 SER A C 1
ATOM 529 O O . SER A 1 67 ? -12.209 3.599 -8.155 1.00 53.28 67 SER A O 1
ATOM 531 N N . PHE A 1 68 ? -12.699 2.161 -6.499 1.00 48.59 68 PHE A N 1
ATOM 532 C CA . PHE A 1 68 ? -13.878 1.601 -7.180 1.00 48.59 68 PHE A CA 1
ATOM 533 C C . PHE A 1 68 ? -15.171 2.381 -6.917 1.00 48.59 68 PHE A C 1
ATOM 535 O O . PHE A 1 68 ? -15.949 2.568 -7.850 1.00 48.59 68 PHE A O 1
ATOM 542 N N . ASP A 1 69 ? -15.373 2.915 -5.710 1.00 47.19 69 ASP A N 1
ATOM 543 C CA . ASP A 1 69 ? -16.638 3.578 -5.353 1.00 47.19 69 ASP A CA 1
ATOM 544 C C . ASP A 1 69 ? -16.768 5.016 -5.907 1.00 47.19 69 ASP A C 1
ATOM 546 O O . ASP A 1 69 ? -17.856 5.585 -5.907 1.00 47.19 69 ASP A O 1
ATOM 550 N N . ASN A 1 70 ? -15.684 5.594 -6.443 1.00 45.00 70 ASN A N 1
ATOM 551 C CA . ASN A 1 70 ? -15.614 6.999 -6.871 1.00 45.00 70 ASN A CA 1
ATOM 552 C C . ASN A 1 70 ? -15.127 7.199 -8.326 1.00 45.00 70 ASN A C 1
ATOM 554 O O . ASN A 1 70 ? -14.464 8.194 -8.627 1.00 45.00 70 ASN A O 1
ATOM 558 N N . ASN A 1 71 ? -15.388 6.271 -9.255 1.00 48.44 71 ASN A N 1
ATOM 559 C CA . ASN A 1 71 ? -14.902 6.385 -10.647 1.00 48.44 71 ASN A CA 1
ATOM 560 C C . ASN A 1 71 ? -13.365 6.607 -10.752 1.00 48.44 71 ASN A C 1
ATOM 562 O O . ASN A 1 71 ? -12.889 7.281 -11.667 1.00 48.44 71 ASN A O 1
ATOM 566 N N . GLY A 1 72 ? -12.573 6.074 -9.813 1.00 49.78 72 GLY A N 1
ATOM 567 C CA . GLY A 1 72 ? -11.123 6.295 -9.755 1.00 49.78 72 GLY A CA 1
ATOM 568 C C . GLY A 1 72 ? -10.668 7.582 -9.049 1.00 49.78 72 GLY A C 1
ATOM 569 O O . GLY A 1 72 ? -9.498 7.943 -9.170 1.00 49.78 72 GLY A O 1
ATOM 570 N N . GLN A 1 73 ? -11.545 8.284 -8.319 1.00 45.38 73 GLN A N 1
ATOM 571 C CA . GLN A 1 73 ? -11.178 9.445 -7.494 1.00 45.38 73 GLN A CA 1
ATOM 572 C C . GLN A 1 73 ? -11.074 9.093 -6.001 1.00 45.38 73 GLN A C 1
ATOM 574 O O . GLN A 1 73 ? -12.043 8.692 -5.368 1.00 45.38 73 GLN A O 1
ATOM 579 N N . MET A 1 74 ? -9.910 9.322 -5.392 1.00 49.66 74 MET A N 1
ATOM 580 C CA . MET A 1 74 ? -9.744 9.199 -3.935 1.00 49.66 74 MET A CA 1
ATOM 581 C C . MET A 1 74 ? -10.730 10.148 -3.220 1.00 49.66 74 MET A C 1
ATOM 583 O O . MET A 1 74 ? -10.833 11.308 -3.633 1.00 49.66 74 MET A O 1
ATOM 587 N N . PRO A 1 75 ? -11.476 9.723 -2.180 1.00 43.97 75 PRO A N 1
ATOM 588 C CA . PRO A 1 75 ? -12.435 10.610 -1.537 1.00 43.97 75 PRO A CA 1
ATOM 589 C C . PRO A 1 75 ? -11.722 11.718 -0.781 1.00 43.97 75 PRO A C 1
ATOM 591 O O . PRO A 1 75 ? -10.766 11.480 -0.054 1.00 43.97 75 PRO A O 1
ATOM 594 N N . MET A 1 76 ? -12.253 12.92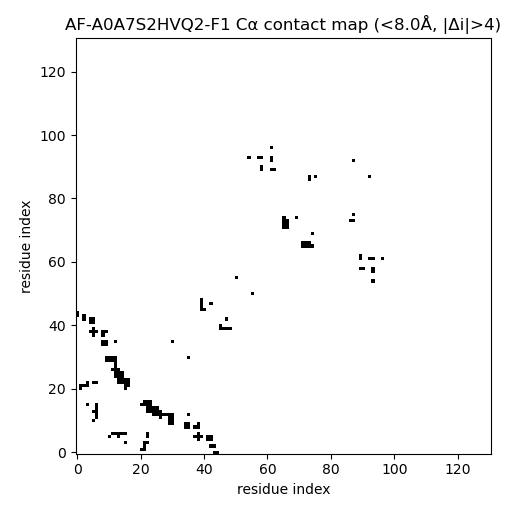9 -0.892 1.00 43.91 76 MET A N 1
ATOM 595 C CA . MET A 1 76 ? -11.885 14.014 0.008 1.00 43.91 76 MET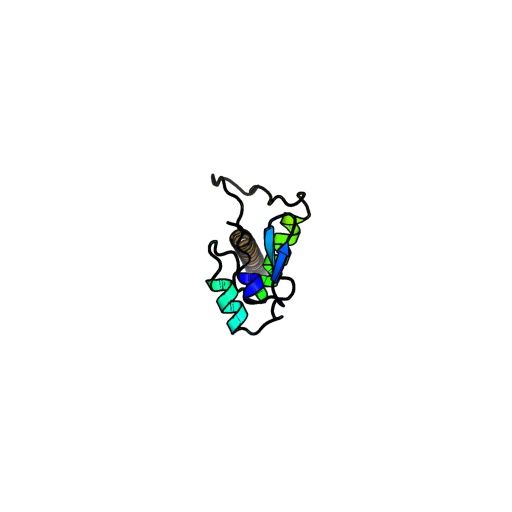 A CA 1
ATOM 596 C C . MET A 1 76 ? -12.168 13.635 1.468 1.00 43.91 76 MET A C 1
ATOM 598 O O . MET A 1 76 ? -13.164 12.977 1.783 1.00 43.91 76 MET A O 1
ATOM 602 N N . SER A 1 77 ? -11.286 14.083 2.360 1.00 43.78 77 SER A N 1
ATOM 603 C CA . SER A 1 77 ? -11.343 13.843 3.799 1.00 43.78 77 SER A CA 1
ATOM 604 C C . SER A 1 77 ? -12.633 14.398 4.417 1.00 43.78 77 SER A C 1
ATOM 606 O O . SER A 1 77 ? -12.770 15.582 4.706 1.00 43.78 77 SER A O 1
ATOM 608 N N . MET A 1 78 ? -13.595 13.518 4.690 1.00 41.25 78 MET A N 1
ATOM 609 C CA . MET A 1 78 ? -14.791 13.852 5.479 1.00 41.25 78 MET A CA 1
ATOM 610 C C . MET A 1 78 ? -14.554 13.711 6.998 1.00 41.25 78 MET A C 1
ATOM 612 O O . MET A 1 78 ? -15.508 13.690 7.774 1.00 41.25 78 MET A O 1
ATOM 616 N N . PHE A 1 79 ? -13.296 13.629 7.456 1.00 44.34 79 PHE A N 1
ATOM 617 C CA . PHE A 1 79 ? -12.948 13.594 8.881 1.00 44.34 79 PHE A CA 1
ATOM 618 C C . PHE A 1 79 ? -12.213 14.881 9.295 1.00 44.34 79 PHE A C 1
ATOM 620 O O . PHE A 1 79 ? -11.003 14.998 9.170 1.00 44.34 79 PHE A O 1
ATOM 627 N N . ALA A 1 80 ? -13.004 15.846 9.770 1.00 39.84 80 ALA A N 1
ATOM 628 C CA . ALA A 1 80 ? -12.662 16.924 10.701 1.00 39.84 80 ALA A CA 1
ATOM 629 C C . ALA A 1 80 ? -11.367 17.746 10.471 1.00 39.84 80 ALA A C 1
ATOM 631 O O . ALA A 1 80 ? -10.284 17.409 10.937 1.00 39.84 80 ALA A O 1
ATOM 632 N N . GLY A 1 81 ? -11.546 18.964 9.952 1.00 39.44 81 GLY A N 1
ATOM 633 C CA . GLY A 1 81 ? -10.947 20.156 10.568 1.00 39.44 81 GLY A CA 1
ATOM 634 C C . GLY A 1 81 ? -9.487 20.498 10.264 1.00 39.44 81 GLY A C 1
ATOM 635 O O . GLY A 1 81 ? -9.032 21.530 10.753 1.00 39.44 81 GLY A O 1
ATOM 636 N N . PHE A 1 82 ? -8.766 19.730 9.448 1.00 36.94 82 PHE A N 1
ATOM 637 C CA . PHE A 1 82 ? -7.444 20.145 8.978 1.00 36.94 82 PHE A CA 1
ATOM 638 C C . PHE A 1 82 ? -7.495 20.534 7.501 1.00 36.94 82 PHE A C 1
ATOM 640 O O . PHE A 1 82 ? -7.911 19.758 6.642 1.00 36.94 82 PHE A O 1
ATOM 647 N N . ALA A 1 83 ? -7.104 21.773 7.215 1.00 37.91 83 ALA A N 1
ATOM 648 C CA . ALA A 1 83 ? -6.944 22.282 5.866 1.00 37.91 83 ALA A CA 1
ATOM 649 C C . ALA A 1 83 ? -5.788 21.544 5.175 1.00 37.91 83 ALA A C 1
ATOM 651 O O . ALA A 1 83 ? -4.641 21.972 5.245 1.00 37.91 83 ALA A O 1
ATOM 652 N N . SER A 1 84 ? -6.081 20.436 4.502 1.00 39.72 84 SER A N 1
ATOM 653 C CA . SER A 1 84 ? -5.163 19.851 3.529 1.00 39.72 84 SER A CA 1
ATOM 654 C C . SER A 1 84 ? -5.866 19.744 2.183 1.00 39.72 84 SER A C 1
ATOM 656 O O . SER A 1 84 ? -6.544 18.771 1.864 1.00 39.72 84 SER A O 1
ATOM 658 N N . THR A 1 85 ? -5.694 20.783 1.374 1.00 44.09 85 THR A N 1
ATOM 659 C CA . THR A 1 85 ? -5.663 20.658 -0.084 1.00 44.09 85 THR A CA 1
ATOM 660 C C . THR A 1 85 ? -4.628 19.591 -0.448 1.00 44.09 85 THR A C 1
ATOM 662 O O . THR A 1 85 ? -3.437 19.843 -0.278 1.00 44.09 85 THR A O 1
ATOM 665 N N . GLY A 1 86 ? -5.025 18.408 -0.915 1.00 46.75 86 GLY A N 1
ATOM 666 C CA . GLY A 1 86 ? -4.029 17.406 -1.293 1.00 46.75 86 GLY A CA 1
ATOM 667 C C . GLY A 1 86 ? -4.613 16.110 -1.825 1.00 46.75 86 GLY A C 1
ATOM 668 O O . GLY A 1 86 ? -5.479 15.504 -1.207 1.00 46.75 86 GLY A O 1
ATOM 669 N N . VAL A 1 87 ? -4.110 15.688 -2.981 1.00 50.12 87 VAL A N 1
ATOM 670 C CA . VAL A 1 87 ? -4.239 14.326 -3.507 1.00 50.12 87 VAL A CA 1
ATOM 671 C C . VAL A 1 87 ? -3.804 13.351 -2.407 1.00 50.12 87 VAL A C 1
ATOM 673 O O . VAL A 1 87 ? -2.656 13.405 -1.978 1.00 50.12 87 VAL A O 1
ATOM 676 N N . LEU A 1 88 ? -4.708 12.495 -1.924 1.00 58.22 88 LEU A N 1
ATOM 677 C CA . LEU A 1 88 ? -4.391 11.545 -0.854 1.00 58.22 88 LEU A CA 1
ATOM 678 C C . LEU A 1 88 ? -3.394 10.493 -1.346 1.00 58.22 88 LEU A C 1
ATOM 680 O O . LEU A 1 88 ? -3.654 9.792 -2.328 1.00 58.22 88 LEU A O 1
ATOM 684 N N . ASN A 1 89 ? -2.273 10.360 -0.638 1.00 77.56 89 ASN A N 1
ATOM 685 C CA . ASN A 1 89 ? -1.317 9.284 -0.852 1.00 77.56 89 ASN A CA 1
ATOM 686 C C . ASN A 1 89 ? -1.907 7.962 -0.305 1.00 77.56 89 ASN A C 1
ATOM 688 O O . ASN A 1 89 ? -2.318 7.925 0.860 1.00 77.56 89 ASN A O 1
ATOM 692 N N . PRO A 1 90 ? -1.943 6.862 -1.089 1.00 80.44 90 PRO A N 1
ATOM 693 C CA . PRO A 1 90 ? -2.414 5.560 -0.609 1.00 80.44 90 PRO A CA 1
ATOM 694 C C . PRO A 1 90 ? -1.742 5.092 0.692 1.00 80.44 90 PRO A C 1
ATOM 696 O O . PRO A 1 90 ? -2.396 4.465 1.527 1.00 80.44 90 PRO A O 1
ATOM 699 N N . PHE A 1 91 ? -0.465 5.430 0.896 1.00 85.44 91 PHE A N 1
ATOM 700 C CA . PHE A 1 91 ? 0.284 5.074 2.102 1.00 85.44 91 PHE A CA 1
ATOM 701 C C . PHE A 1 91 ? -0.199 5.822 3.347 1.00 85.44 91 PHE A C 1
ATOM 703 O O . PHE A 1 91 ? -0.370 5.206 4.398 1.00 85.44 91 PHE A O 1
ATOM 710 N N . GLU A 1 92 ? -0.473 7.123 3.239 1.00 83.06 92 GLU A N 1
ATOM 711 C CA . GLU A 1 92 ? -1.014 7.917 4.352 1.00 83.06 92 GLU A CA 1
ATOM 712 C C . GLU A 1 92 ? -2.399 7.405 4.753 1.00 83.06 92 GLU A C 1
ATOM 714 O O . GLU A 1 92 ? -2.684 7.176 5.927 1.00 83.06 92 GLU A O 1
ATOM 719 N N . LEU A 1 93 ? -3.229 7.098 3.760 1.00 80.81 93 LEU A N 1
ATOM 720 C CA . LEU A 1 93 ? -4.571 6.579 3.983 1.00 80.81 93 LEU A CA 1
ATOM 721 C C . LEU A 1 93 ? -4.562 5.191 4.644 1.00 80.81 93 LEU A C 1
ATOM 723 O O . LEU A 1 93 ? -5.392 4.893 5.509 1.00 80.81 93 LEU A O 1
ATOM 727 N N . ALA A 1 94 ? -3.588 4.350 4.289 1.00 85.12 94 ALA A N 1
ATOM 728 C CA . ALA A 1 94 ? -3.334 3.092 4.978 1.00 85.12 94 ALA A CA 1
ATOM 729 C C . ALA A 1 94 ? -2.880 3.313 6.433 1.00 85.12 94 ALA A C 1
ATOM 731 O O . ALA A 1 94 ? -3.354 2.616 7.337 1.00 85.12 94 ALA A O 1
ATOM 732 N N . MET A 1 95 ? -2.021 4.301 6.700 1.00 85.25 95 MET A N 1
ATOM 733 C CA . MET A 1 95 ? -1.601 4.641 8.066 1.00 85.25 95 MET A CA 1
ATOM 734 C C . MET A 1 95 ? -2.767 5.122 8.932 1.00 85.25 95 MET A C 1
ATOM 736 O O . MET A 1 95 ? -2.910 4.667 10.075 1.00 85.25 95 MET A O 1
ATOM 740 N N . ASP A 1 96 ? -3.634 5.972 8.393 1.00 84.12 96 ASP A N 1
ATOM 741 C CA . ASP A 1 96 ? -4.827 6.448 9.092 1.00 84.12 96 ASP A CA 1
ATOM 742 C C . ASP A 1 96 ? -5.764 5.291 9.431 1.00 84.12 96 ASP A C 1
ATOM 744 O O . ASP A 1 96 ? -6.222 5.157 10.573 1.00 84.12 96 ASP A O 1
ATOM 748 N N . PHE A 1 97 ? -5.980 4.379 8.480 1.00 84.56 97 PHE A N 1
ATOM 749 C CA . PHE A 1 97 ? -6.778 3.181 8.718 1.00 84.56 97 PHE A CA 1
ATOM 750 C C . PHE A 1 97 ? -6.167 2.291 9.809 1.00 84.56 97 PHE A C 1
ATOM 752 O O . PHE A 1 97 ? -6.871 1.841 10.722 1.00 84.56 97 PHE A O 1
ATOM 759 N N . LYS A 1 98 ? -4.848 2.068 9.773 1.00 86.44 98 LYS A N 1
ATOM 760 C CA . LYS A 1 98 ? -4.119 1.290 10.790 1.00 86.44 98 LYS A CA 1
ATOM 761 C C . LYS A 1 98 ? -4.260 1.924 12.175 1.00 86.44 98 LYS A C 1
ATOM 763 O O . LYS A 1 98 ? -4.537 1.225 13.156 1.00 86.44 98 LYS A O 1
ATOM 768 N N . THR A 1 99 ? -4.143 3.246 12.248 1.00 87.81 99 THR A N 1
ATOM 769 C CA . THR A 1 99 ? -4.304 4.024 13.482 1.00 87.81 99 THR A CA 1
ATOM 770 C C . THR A 1 99 ? -5.733 3.931 14.014 1.00 87.81 99 THR A C 1
ATOM 772 O O . THR A 1 99 ? -5.939 3.662 15.202 1.00 87.81 99 THR A O 1
ATOM 775 N N . ALA A 1 100 ? -6.738 4.047 13.145 1.00 85.81 100 ALA A N 1
ATOM 776 C CA . ALA A 1 100 ? -8.141 3.892 13.514 1.00 85.81 100 ALA A CA 1
ATOM 777 C C . ALA A 1 100 ? -8.443 2.486 14.062 1.00 85.81 100 ALA A C 1
ATOM 779 O O . ALA A 1 100 ? -9.114 2.351 15.090 1.00 85.81 100 ALA A O 1
ATOM 780 N N . LEU A 1 101 ? -7.915 1.428 13.434 1.00 87.19 101 LEU A N 1
ATOM 781 C CA . LEU A 1 101 ? -8.046 0.056 13.938 1.00 87.19 101 LEU A CA 1
ATOM 782 C C . LEU A 1 101 ? -7.397 -0.120 15.313 1.00 87.19 101 LEU A C 1
ATOM 784 O O . LEU A 1 101 ? -7.984 -0.758 16.195 1.00 87.19 101 LEU A O 1
ATOM 788 N N . HIS A 1 102 ? -6.210 0.452 15.515 1.00 89.25 102 HIS A N 1
ATOM 789 C CA . HIS A 1 102 ? -5.515 0.410 16.801 1.00 89.25 102 HIS A CA 1
ATOM 790 C C . HIS A 1 102 ? -6.314 1.104 17.903 1.00 89.25 102 HIS A C 1
ATOM 792 O O . HIS A 1 102 ? -6.533 0.531 18.972 1.00 89.25 102 HIS A O 1
ATOM 798 N N . ASN A 1 103 ? -6.829 2.300 17.618 1.00 89.62 103 ASN A N 1
ATOM 799 C CA . ASN A 1 103 ? -7.648 3.062 18.555 1.00 89.62 103 ASN A CA 1
ATOM 800 C C . ASN A 1 103 ? -8.944 2.318 18.908 1.00 89.62 103 ASN A C 1
ATOM 802 O O . ASN A 1 103 ? -9.315 2.257 20.079 1.00 89.62 103 ASN A O 1
ATOM 806 N N . ARG A 1 104 ? -9.583 1.647 17.939 1.00 89.06 104 ARG A N 1
ATOM 807 C CA . ARG A 1 104 ? -10.756 0.788 18.190 1.00 89.06 104 ARG A CA 1
ATOM 808 C C . ARG A 1 104 ? -10.427 -0.404 19.091 1.00 89.06 104 ARG A C 1
ATOM 810 O O . ARG A 1 104 ? -11.198 -0.706 20.000 1.00 89.06 104 ARG A O 1
ATOM 817 N N . LYS A 1 105 ? -9.292 -1.083 18.871 1.00 92.50 105 LYS A N 1
ATOM 818 C CA . LYS A 1 105 ? -8.839 -2.185 19.745 1.00 92.50 105 LYS A CA 1
ATOM 819 C C . LYS A 1 105 ? -8.569 -1.691 21.167 1.00 92.50 105 LYS A C 1
ATOM 821 O O . LYS A 1 105 ? -9.002 -2.336 22.119 1.00 92.50 105 LYS A O 1
ATOM 826 N N . LYS A 1 106 ? -7.910 -0.535 21.308 1.00 93.12 106 LYS A N 1
ATOM 827 C CA . LYS A 1 106 ? -7.667 0.114 22.605 1.00 93.12 106 LYS A CA 1
ATOM 828 C C . LYS A 1 106 ? -8.968 0.459 23.326 1.00 93.12 106 LYS A C 1
ATOM 830 O O . LYS A 1 106 ? -9.094 0.124 24.498 1.00 93.12 106 LYS A O 1
ATOM 835 N N . LEU A 1 107 ? -9.936 1.055 22.628 1.00 93.25 107 LEU A N 1
ATOM 836 C CA . LEU A 1 107 ? -11.225 1.421 23.215 1.00 93.25 107 LEU A CA 1
ATOM 837 C C . LEU A 1 107 ? -11.973 0.185 23.727 1.00 93.25 107 LEU A C 1
ATOM 839 O O . LEU A 1 107 ? -12.384 0.161 24.879 1.00 93.25 107 LEU A O 1
ATOM 843 N N . ARG A 1 108 ? -12.046 -0.885 22.924 1.00 93.06 108 ARG A N 1
ATOM 844 C CA . ARG A 1 108 ? -12.667 -2.156 23.338 1.00 93.06 108 ARG A CA 1
ATOM 845 C C . ARG A 1 108 ? -11.988 -2.771 24.560 1.00 93.06 108 ARG A C 1
ATOM 847 O O . ARG A 1 108 ? -12.666 -3.328 25.418 1.00 93.06 108 ARG A O 1
ATOM 854 N N . LYS A 1 109 ? -10.656 -2.678 24.640 1.00 94.38 109 LYS A N 1
ATOM 855 C CA . LYS A 1 109 ? -9.898 -3.146 25.805 1.00 94.38 109 LYS A CA 1
ATOM 856 C C . LYS A 1 109 ? -10.245 -2.322 27.047 1.00 94.38 109 LYS A C 1
ATOM 858 O O . LYS A 1 109 ? -10.601 -2.904 28.064 1.00 94.38 109 LYS A O 1
ATOM 863 N N . HIS A 1 110 ? -10.229 -0.995 26.933 1.00 94.75 110 HIS A N 1
ATOM 864 C CA . HIS A 1 110 ? -10.583 -0.091 28.027 1.00 94.75 110 HIS A CA 1
ATOM 865 C C . HIS A 1 110 ? -12.038 -0.279 28.491 1.00 94.75 110 HIS A C 1
ATOM 867 O O . HIS A 1 110 ? -12.318 -0.286 29.687 1.00 94.75 110 HIS A O 1
ATOM 873 N N . GLU A 1 111 ? -12.974 -0.480 27.561 1.00 95.06 111 GLU A N 1
ATOM 874 C CA . GLU A 1 111 ? -14.373 -0.799 27.865 1.00 95.06 111 GLU A CA 1
ATOM 875 C C . GLU A 1 111 ? -14.507 -2.139 28.600 1.00 95.06 111 GLU A C 1
ATOM 877 O O . GLU A 1 111 ? -15.265 -2.232 29.566 1.00 95.06 111 GLU A O 1
ATOM 882 N N . ALA A 1 112 ? -13.771 -3.171 28.179 1.00 94.75 112 ALA A N 1
ATOM 883 C CA . ALA A 1 112 ? -13.769 -4.471 28.846 1.00 94.75 112 ALA A CA 1
ATOM 884 C C . ALA A 1 112 ? -13.173 -4.392 30.263 1.00 94.75 112 ALA A C 1
ATOM 886 O O . ALA A 1 112 ? -13.759 -4.934 31.199 1.00 94.75 112 ALA A O 1
ATOM 887 N N . GLU A 1 113 ? -12.060 -3.673 30.433 1.00 95.62 113 GLU A N 1
ATOM 888 C CA . GLU A 1 113 ? -11.421 -3.430 31.734 1.00 95.62 113 GLU A CA 1
ATOM 889 C C . GLU A 1 113 ? -12.345 -2.633 32.666 1.00 95.62 113 GLU A C 1
ATOM 891 O O . GLU A 1 113 ? -12.563 -3.029 33.811 1.00 95.62 113 GLU A O 1
ATOM 896 N N . SER A 1 114 ? -12.981 -1.574 32.155 1.00 93.62 114 SER A N 1
ATOM 897 C CA . SER A 1 114 ? -13.944 -0.766 32.915 1.00 93.62 114 SER A CA 1
ATOM 898 C C . SER A 1 114 ? -15.159 -1.590 33.354 1.00 93.62 114 SER A C 1
ATOM 900 O O . SER A 1 114 ? -15.602 -1.481 34.497 1.00 93.62 114 SER A O 1
ATOM 902 N N . ARG A 1 115 ? -15.685 -2.459 32.477 1.00 95.31 115 ARG A N 1
ATOM 903 C CA . ARG A 1 115 ? -16.787 -3.377 32.816 1.00 95.31 115 ARG A CA 1
ATOM 904 C C . ARG A 1 115 ? -16.379 -4.385 33.887 1.00 95.31 115 ARG A C 1
ATOM 906 O O . ARG A 1 115 ? -17.155 -4.619 34.809 1.00 95.31 115 ARG A O 1
ATOM 913 N N . MET A 1 116 ? -15.179 -4.959 33.791 1.00 95.88 116 MET A N 1
ATOM 914 C CA . MET A 1 116 ? -14.660 -5.880 34.806 1.00 95.88 116 MET A CA 1
ATOM 915 C C . MET A 1 116 ? -14.541 -5.186 36.167 1.00 95.88 116 MET A C 1
ATOM 917 O O . MET A 1 116 ? -15.011 -5.716 37.171 1.00 95.88 116 MET A O 1
ATOM 921 N N . MET A 1 117 ? -13.994 -3.9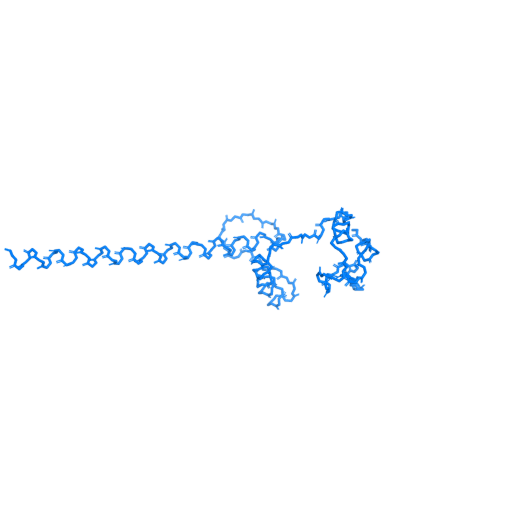68 36.190 1.00 93.75 117 MET A N 1
ATOM 922 C CA . MET A 1 117 ? -13.849 -3.187 37.419 1.00 93.75 117 MET A CA 1
ATOM 923 C C . MET A 1 117 ? -15.205 -2.875 38.069 1.00 93.75 117 MET A C 1
ATOM 925 O O . MET A 1 117 ? -15.367 -3.010 39.279 1.00 93.75 117 MET A O 1
ATOM 929 N N . GLN A 1 118 ? -16.220 -2.522 37.275 1.00 95.19 118 GLN A N 1
ATOM 930 C CA . GLN A 1 118 ? -17.577 -2.302 37.787 1.00 95.19 118 GLN A CA 1
ATOM 931 C C . GLN A 1 118 ? -18.193 -3.569 38.394 1.00 95.19 118 GLN A C 1
ATOM 933 O O . GLN A 1 118 ? -18.905 -3.484 39.396 1.00 95.19 118 GLN A O 1
ATOM 938 N N . LEU A 1 119 ? -17.929 -4.741 37.808 1.00 95.44 119 LEU A N 1
ATOM 939 C CA . LEU A 1 119 ? -18.408 -6.017 38.344 1.00 95.44 119 LEU A CA 1
ATOM 940 C C . LEU A 1 119 ? -17.749 -6.356 39.682 1.00 95.44 119 LEU A C 1
ATOM 942 O O . LEU A 1 119 ? -18.456 -6.781 40.594 1.00 95.44 119 LEU A O 1
ATOM 946 N N . LEU A 1 120 ? -16.440 -6.125 39.814 1.00 94.50 120 LEU A N 1
ATOM 947 C CA . LEU A 1 120 ? -15.721 -6.314 41.077 1.00 94.50 120 LEU A CA 1
ATOM 948 C C . LEU A 1 120 ? -16.262 -5.385 42.166 1.00 94.50 120 LEU A C 1
ATOM 950 O O . LEU A 1 120 ? -16.661 -5.869 43.220 1.00 94.50 120 LEU A O 1
ATOM 954 N N . ASN A 1 121 ? -16.415 -4.090 41.874 1.00 95.38 121 ASN A N 1
ATOM 955 C CA . ASN A 1 121 ? -16.984 -3.134 42.831 1.00 95.38 121 ASN A CA 1
ATOM 956 C C . ASN A 1 121 ? -18.405 -3.532 43.265 1.00 95.38 121 ASN A C 1
ATOM 958 O O . ASN A 1 121 ? -18.772 -3.414 44.432 1.00 95.38 121 ASN A O 1
ATOM 962 N N . ARG A 1 122 ? -19.224 -4.036 42.331 1.00 94.44 122 ARG A N 1
ATOM 963 C CA . ARG A 1 122 ? -20.574 -4.525 42.643 1.00 94.44 122 ARG A CA 1
ATOM 964 C C . ARG A 1 122 ? -20.545 -5.780 43.514 1.00 94.44 122 ARG A C 1
ATOM 966 O O . ARG A 1 122 ? -21.431 -5.961 44.346 1.00 94.44 122 ARG A O 1
ATOM 973 N N . PHE A 1 123 ? -19.575 -6.660 43.289 1.00 94.50 123 PHE A N 1
ATOM 974 C CA . PHE A 1 123 ? -19.386 -7.864 44.087 1.00 94.50 123 PHE A CA 1
ATOM 975 C C . PHE A 1 123 ? -18.948 -7.519 45.514 1.00 94.50 123 PHE A C 1
ATOM 977 O O . PHE A 1 123 ? -19.551 -8.019 46.459 1.00 94.50 123 PHE A O 1
ATOM 984 N N . GLU A 1 124 ? -17.989 -6.605 45.674 1.00 93.94 124 GLU A N 1
ATOM 985 C CA . GLU A 1 124 ? -17.551 -6.106 46.983 1.00 93.94 124 GLU A CA 1
ATOM 986 C C . GLU A 1 124 ? -18.695 -5.446 47.760 1.00 93.94 124 GLU A C 1
ATOM 988 O O . GLU A 1 124 ? -18.913 -5.782 48.923 1.00 93.94 124 GLU A O 1
ATOM 993 N N . ALA A 1 125 ? -19.488 -4.587 47.107 1.00 91.38 125 ALA A N 1
ATOM 994 C CA . ALA A 1 125 ? -20.657 -3.968 47.732 1.00 91.38 125 ALA A CA 1
ATOM 995 C C . ALA A 1 125 ? -21.663 -5.016 48.240 1.00 91.38 125 ALA A C 1
ATOM 997 O O . ALA A 1 125 ? -22.169 -4.898 49.350 1.00 91.38 125 ALA A O 1
ATOM 998 N N . ARG A 1 126 ? -21.903 -6.087 47.467 1.00 91.50 126 ARG A N 1
ATOM 999 C CA . ARG A 1 126 ? -22.783 -7.186 47.898 1.00 91.50 126 ARG A CA 1
ATOM 1000 C C . ARG A 1 126 ? -22.216 -7.984 49.069 1.00 91.50 126 ARG A C 1
ATOM 1002 O O . ARG A 1 126 ? -22.998 -8.445 49.889 1.00 91.50 126 ARG A O 1
ATOM 1009 N N . ILE A 1 127 ? -20.900 -8.183 49.151 1.00 92.88 127 ILE A N 1
ATOM 1010 C CA . ILE A 1 127 ? -20.281 -8.851 50.307 1.00 92.88 127 ILE A CA 1
ATOM 1011 C C . ILE A 1 127 ? -20.473 -8.006 51.566 1.00 92.88 127 ILE A C 1
ATOM 1013 O O . ILE A 1 127 ? -20.870 -8.552 52.590 1.00 92.88 127 ILE A O 1
ATOM 1017 N N . ALA A 1 128 ? -20.251 -6.693 51.474 1.00 88.44 128 ALA A N 1
ATOM 1018 C CA . ALA A 1 128 ? -20.422 -5.767 52.594 1.00 88.44 128 ALA A CA 1
ATOM 1019 C C . ALA A 1 128 ? -21.881 -5.629 53.077 1.00 88.44 128 ALA A C 1
ATOM 1021 O O . ALA A 1 128 ? -22.116 -5.168 54.184 1.00 88.44 128 ALA A O 1
ATOM 1022 N N . GLU A 1 129 ? -22.869 -5.999 52.257 1.00 87.94 129 GLU A N 1
ATOM 1023 C CA . GLU A 1 129 ? -24.275 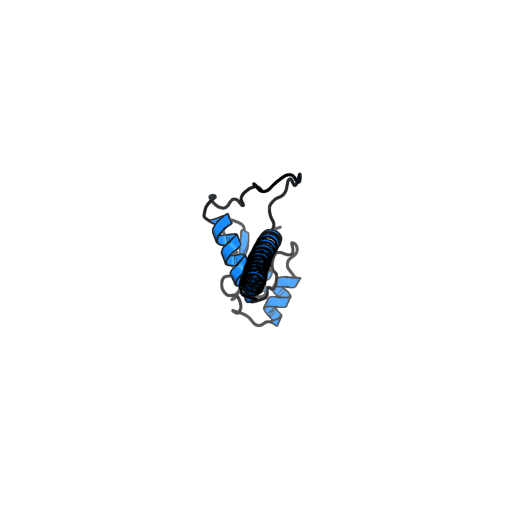-6.081 52.681 1.00 87.94 129 GLU A CA 1
ATOM 1024 C C . GLU A 1 129 ? -24.612 -7.404 53.394 1.00 87.94 129 GLU A C 1
ATOM 1026 O O . GLU A 1 129 ? -25.609 -7.479 54.111 1.00 87.94 129 GLU A O 1
ATOM 1031 N N . ILE A 1 130 ? -23.827 -8.464 53.166 1.00 85.56 130 ILE A N 1
ATOM 1032 C CA . ILE A 1 130 ? -24.073 -9.813 53.703 1.00 85.56 130 ILE A CA 1
ATOM 1033 C C . ILE A 1 130 ? -23.366 -10.031 55.049 1.00 85.56 130 ILE A C 1
ATOM 1035 O O . ILE A 1 130 ? -23.884 -10.779 55.881 1.00 85.56 130 ILE A O 1
ATOM 1039 N N . PHE A 1 131 ? -22.197 -9.416 55.244 1.00 72.31 131 PHE A N 1
ATOM 1040 C CA . PHE A 1 131 ? -21.379 -9.498 56.459 1.00 72.31 131 PHE A CA 1
ATOM 1041 C C . PHE A 1 131 ? -21.350 -8.158 57.187 1.00 72.31 131 PHE A C 1
ATOM 1043 O O . PHE A 1 131 ? -21.470 -8.180 58.433 1.00 72.31 131 PHE A O 1
#

pLDDT: mean 80.32, std 17.23, range [36.94, 95.88]

Secondary structure (DSSP, 8-state):
----HHHHH-TTTEEE-TTT--EEES-TTSS-HHHHHHHHHT-TT-------HHHHHHHHHHHHHHHHTTTTPPPP--SSS-----PPPHHHHHHHHHHHHHHHHHHHHHHHHHHHHHHHHHHHHHHHHH-